Protein AF-A0A392NFF8-F1 (afdb_monomer)

Nearest PDB structures (foldseek):
  6qs8-assembly1_F  TM=9.182E-01  e=2.124E-11  Escherichia coli
  8a8w-assembly1_D  TM=8.692E-01  e=3.001E-11  Mycobacterium tuberculosis
  6azy-assembly1_A  TM=9.660E-01  e=4.492E-10  Calcarisporiella thermophila
  8a8w-assembly1_F  TM=9.713E-01  e=1.505E-09  Mycobacterium tuberculosis
  8xoo-assembly1_O  TM=8.853E-01  e=1.895E-09  Streptomyces hawaiiensis

pLDDT: mean 83.99, std 16.84, range [31.89, 97.81]

Mean predicted aligned error: 9.87 Å

Secondary structure (DSSP, 8-state):
----------HHHHHHHHHHHT---------HHHIIIIITT-HHHHTTPPP---PPPPHHHHHHHHHHHHHHHHHHHT----HHHHHHHHHHHHHH-TTS-TTHHHHHHHHHHHHHHHHHHHS--S-S-S--

Radius of gyration: 22.94 Å; Cα contacts (8 Å, |Δi|>4): 75; chains: 1; bounding box: 47×35×74 Å

Foldseek 3Di:
DPDDPPPPPDVVVVVLVCLVVVVDDDDDDDDPVCCVVPQVVDPSNVVRDDDDDDDFDDLVVLLVVCVVCQVVLCVVLVHHDDSVLLSCLSVVCVVPVPVDTPPVSSVVVSNVVSNVVSVVVPDDPPPPPPDD

InterPro domains:
  IPR018368 ClpA/B, conserved site 1 [PS00870] (10-22)
  IPR027417 P-loop containing nucleoside triphosphate hydrolase [G3DSA:3.40.50.300] (1-63)
  IPR027417 P-loop containing nucleoside triphosphate hydrolase [G3DSA:3.40.50.300] (64-132)
  IPR027417 P-loop containing nucleoside triphosphate hydrolase [SSF52540] (5-131)
  IPR041546 ClpA/ClpB, AAA lid domain [PF17871] (58-131)
  IPR050130 ATP-dependent Clp protease/Chaperone ClpA/ClpB [PTHR11638] (3-132)

Organism: NCBI:txid97028

Solvent-accessible surface area (backbone atoms only — not comparable to full-atom values): 8300 Å² total; per-residue (Å²): 138,81,80,83,72,92,67,82,71,59,58,66,72,64,45,49,61,36,49,72,71,62,80,49,88,84,84,87,86,78,54,72,67,55,39,56,66,65,37,66,72,33,72,74,49,46,78,70,52,80,89,77,90,80,75,71,57,53,57,70,55,31,32,54,51,48,61,72,45,39,68,61,52,25,65,74,44,72,50,88,80,56,72,65,56,45,48,48,30,29,54,49,33,62,74,73,41,79,93,56,56,54,52,59,51,25,51,50,52,51,50,53,51,42,50,50,52,39,50,57,72,71,44,75,81,95,79,79,87,86,86,132

Structure (mmCIF, N/CA/C/O backbone):
data_AF-A0A392NFF8-F1
#
_entry.id   AF-A0A392NFF8-F1
#
loop_
_atom_site.group_PDB
_atom_site.id
_atom_site.type_symbol
_atom_site.label_atom_id
_atom_site.label_alt_id
_atom_site.label_comp_id
_atom_site.label_asym_id
_atom_site.label_entity_id
_atom_site.label_seq_id
_atom_site.pdbx_PDB_ins_code
_atom_site.Cartn_x
_atom_site.Cartn_y
_atom_site.Cartn_z
_atom_site.occupancy
_atom_site.B_iso_or_equiv
_atom_site.auth_seq_id
_atom_site.auth_comp_id
_atom_site.auth_asym_id
_atom_site.auth_atom_id
_atom_site.pdbx_PDB_model_num
ATOM 1 N N . MET A 1 1 ? 21.272 22.396 5.726 1.00 35.75 1 MET A N 1
ATOM 2 C CA . MET A 1 1 ? 22.036 21.743 4.643 1.00 35.75 1 MET A CA 1
ATOM 3 C C . MET A 1 1 ? 22.765 20.549 5.237 1.00 35.75 1 MET A C 1
ATOM 5 O O . MET A 1 1 ? 23.796 20.741 5.863 1.00 35.75 1 MET A O 1
ATOM 9 N N . LEU A 1 2 ? 22.202 19.346 5.123 1.00 37.16 2 LEU A N 1
ATOM 10 C CA . LEU A 1 2 ? 22.929 18.109 5.418 1.00 37.16 2 LEU A CA 1
ATOM 11 C C . LEU A 1 2 ? 23.493 17.586 4.097 1.00 37.16 2 LEU A C 1
ATOM 13 O O . LEU A 1 2 ? 22.792 17.561 3.088 1.00 37.16 2 LEU A O 1
ATOM 17 N N . GLY A 1 3 ? 24.797 17.321 4.120 1.00 31.89 3 GLY A N 1
ATOM 18 C CA . GLY A 1 3 ? 25.656 17.127 2.963 1.00 31.89 3 GLY A CA 1
ATOM 19 C C . GLY A 1 3 ? 25.201 16.008 2.040 1.00 31.89 3 GLY A C 1
ATOM 20 O O . GLY A 1 3 ? 24.990 14.875 2.465 1.00 31.89 3 GLY A O 1
ATOM 21 N N . ALA A 1 4 ? 25.132 16.350 0.755 1.00 45.28 4 ALA A N 1
ATOM 22 C CA . ALA A 1 4 ? 25.183 15.401 -0.338 1.00 45.28 4 ALA A CA 1
ATOM 23 C C . ALA A 1 4 ? 26.484 14.597 -0.218 1.00 45.28 4 ALA A C 1
ATOM 25 O O . ALA A 1 4 ? 27.577 15.080 -0.522 1.00 45.28 4 ALA A O 1
ATOM 26 N N . THR A 1 5 ? 26.367 13.368 0.268 1.00 41.19 5 THR A N 1
ATOM 27 C CA . THR A 1 5 ? 27.408 12.362 0.144 1.00 41.19 5 THR A CA 1
ATOM 28 C C . THR A 1 5 ? 27.521 12.002 -1.338 1.00 41.19 5 THR A C 1
ATOM 30 O O . THR A 1 5 ? 26.757 11.203 -1.872 1.00 41.19 5 THR A O 1
ATOM 33 N N . ASN A 1 6 ? 28.497 12.612 -2.016 1.00 40.38 6 ASN A N 1
ATOM 34 C CA . ASN A 1 6 ? 28.997 12.243 -3.348 1.00 40.38 6 ASN A CA 1
ATOM 35 C C . ASN A 1 6 ? 29.690 10.861 -3.313 1.00 40.38 6 ASN A C 1
ATOM 37 O O . ASN A 1 6 ? 30.856 10.719 -3.669 1.00 40.38 6 ASN A O 1
ATOM 41 N N . GLY A 1 7 ? 28.977 9.851 -2.817 1.00 40.34 7 GLY A N 1
ATOM 42 C CA . GLY A 1 7 ? 29.436 8.479 -2.608 1.00 40.34 7 GLY A CA 1
ATOM 43 C C . GLY A 1 7 ? 28.519 7.440 -3.248 1.00 40.34 7 GLY A C 1
ATOM 44 O O . GLY A 1 7 ? 28.639 6.259 -2.939 1.00 40.34 7 GLY A O 1
ATOM 45 N N . ALA A 1 8 ? 27.625 7.848 -4.155 1.00 48.41 8 ALA A N 1
ATOM 46 C CA . ALA A 1 8 ? 26.993 6.935 -5.103 1.00 48.41 8 ALA A CA 1
ATOM 47 C C . ALA A 1 8 ? 28.046 6.490 -6.136 1.00 48.41 8 ALA A C 1
ATOM 49 O O . ALA A 1 8 ? 27.984 6.852 -7.308 1.00 48.41 8 ALA A O 1
ATOM 50 N N . MET A 1 9 ? 29.076 5.770 -5.681 1.00 49.22 9 MET A N 1
ATOM 51 C CA . MET A 1 9 ? 30.015 5.087 -6.560 1.00 49.22 9 MET A CA 1
ATOM 52 C C . MET A 1 9 ? 29.227 4.084 -7.392 1.00 49.22 9 MET A C 1
ATOM 54 O O . MET A 1 9 ? 28.833 3.038 -6.893 1.00 49.22 9 MET A O 1
ATOM 58 N N . ASP A 1 10 ? 28.943 4.475 -8.628 1.00 60.66 10 ASP A N 1
ATOM 59 C CA . ASP A 1 10 ? 28.981 3.702 -9.869 1.00 60.66 10 ASP A CA 1
ATOM 60 C C . ASP A 1 10 ? 28.518 2.229 -9.854 1.00 60.66 10 ASP A C 1
ATOM 62 O O . ASP A 1 10 ? 28.947 1.406 -10.665 1.00 60.66 10 ASP A O 1
ATOM 66 N N . ALA A 1 11 ? 27.590 1.879 -8.961 1.00 60.81 11 ALA A N 1
ATOM 67 C CA . ALA A 1 11 ? 26.969 0.560 -8.912 1.00 60.81 11 ALA A CA 1
ATOM 68 C C . ALA A 1 11 ? 26.293 0.232 -10.252 1.00 60.81 11 ALA A C 1
ATOM 70 O O . ALA A 1 11 ? 26.285 -0.918 -10.683 1.00 60.81 11 ALA A O 1
ATOM 71 N N . GLY A 1 12 ? 25.810 1.255 -10.967 1.00 64.56 12 GLY A N 1
ATOM 72 C CA . GLY A 1 12 ? 25.296 1.124 -12.327 1.00 64.56 12 GLY A CA 1
ATOM 73 C C . GLY A 1 12 ? 26.317 0.523 -13.298 1.00 64.56 12 GLY A C 1
ATOM 74 O O . GLY A 1 12 ? 25.983 -0.424 -14.009 1.00 64.56 12 GLY A O 1
ATOM 75 N N . ASN A 1 13 ? 27.568 0.999 -13.307 1.00 67.62 13 ASN A N 1
ATOM 76 C CA . ASN A 1 13 ? 28.603 0.464 -14.200 1.00 67.62 13 ASN A CA 1
ATOM 77 C C . ASN A 1 13 ? 29.093 -0.931 -13.795 1.00 67.62 13 ASN A C 1
ATOM 79 O O . ASN A 1 13 ? 29.525 -1.689 -14.661 1.00 67.62 13 ASN A O 1
ATOM 83 N N . LEU A 1 14 ? 28.962 -1.311 -12.521 1.00 68.56 14 LEU A N 1
ATOM 84 C CA . LEU A 1 14 ? 29.251 -2.675 -12.065 1.00 68.56 14 LEU A CA 1
ATOM 85 C C . LEU A 1 14 ? 28.145 -3.670 -12.451 1.00 68.56 14 LEU A C 1
ATOM 87 O O . LEU A 1 14 ? 28.436 -4.800 -12.840 1.00 68.56 14 LEU A O 1
ATOM 91 N N . LEU A 1 15 ? 26.876 -3.255 -12.395 1.00 73.69 15 LEU A N 1
ATOM 92 C CA . LEU A 1 15 ? 25.726 -4.126 -12.664 1.00 73.69 15 LEU A CA 1
ATOM 93 C C . LEU A 1 15 ? 25.451 -4.304 -14.164 1.00 73.69 15 LEU A C 1
ATOM 95 O O . LEU A 1 15 ? 25.072 -5.395 -14.592 1.00 73.69 15 LEU A O 1
ATOM 99 N N . LYS A 1 16 ? 25.692 -3.273 -14.986 1.00 77.62 16 LYS A N 1
ATOM 100 C CA . LYS A 1 16 ? 25.533 -3.305 -16.455 1.00 77.62 16 LYS A CA 1
ATOM 101 C C . LYS A 1 16 ? 26.166 -4.530 -17.138 1.00 77.62 16 LYS A C 1
ATOM 103 O O . LYS A 1 16 ? 25.457 -5.204 -17.889 1.00 77.62 16 LYS A O 1
ATOM 108 N N . PRO A 1 17 ? 27.450 -4.872 -16.906 1.00 80.19 17 PRO A N 1
ATOM 109 C CA . PRO A 1 17 ? 28.063 -6.035 -17.543 1.00 80.19 17 PRO A CA 1
ATOM 110 C C . PRO A 1 17 ? 27.439 -7.363 -17.085 1.00 80.19 17 PRO A C 1
ATOM 112 O O . PRO A 1 17 ? 27.263 -8.260 -17.909 1.00 80.19 17 PRO A O 1
ATOM 115 N N . MET A 1 18 ? 27.049 -7.486 -15.812 1.00 81.00 18 MET A N 1
ATOM 116 C CA . MET A 1 18 ? 26.406 -8.696 -15.276 1.00 81.00 18 MET A CA 1
ATOM 117 C C . MET A 1 18 ? 24.983 -8.887 -15.824 1.00 81.00 18 MET A C 1
ATOM 119 O O . MET A 1 18 ? 24.597 -10.001 -16.178 1.00 81.00 18 MET A O 1
ATOM 123 N N . LEU A 1 19 ? 24.225 -7.794 -15.964 1.00 79.12 19 LEU A N 1
ATOM 124 C CA . LEU A 1 19 ? 22.906 -7.780 -16.608 1.00 79.12 19 LEU A CA 1
ATOM 125 C C . LEU A 1 19 ? 23.006 -8.117 -18.102 1.00 79.12 19 LEU A C 1
ATOM 127 O O . LEU A 1 19 ? 22.195 -8.874 -18.630 1.00 79.12 19 LEU A O 1
ATOM 131 N N . GLY A 1 20 ? 24.032 -7.600 -18.788 1.00 76.88 20 GLY A N 1
ATOM 132 C CA . GLY A 1 20 ? 24.274 -7.866 -20.206 1.00 76.88 20 GLY A CA 1
ATOM 133 C C . GLY A 1 20 ? 24.600 -9.332 -20.510 1.00 76.88 20 GLY A C 1
ATOM 134 O O . GLY A 1 20 ? 24.138 -9.862 -21.525 1.00 76.88 20 GLY A O 1
ATOM 135 N N . ARG A 1 21 ? 25.356 -9.990 -19.620 1.00 81.88 21 ARG A N 1
ATOM 136 C CA . ARG A 1 21 ? 25.688 -11.422 -19.711 1.00 81.88 21 ARG A CA 1
ATOM 137 C C . ARG A 1 21 ? 24.581 -12.349 -19.196 1.00 81.88 21 ARG A C 1
ATOM 139 O O . ARG A 1 21 ? 24.649 -13.547 -19.438 1.00 81.88 21 ARG A O 1
ATOM 146 N N . GLY A 1 22 ? 23.558 -11.815 -18.522 1.00 78.50 22 GLY A N 1
ATOM 147 C CA . GLY A 1 22 ? 22.465 -12.606 -17.943 1.00 78.50 22 GLY A CA 1
ATOM 148 C C . GLY A 1 22 ? 22.838 -13.357 -16.657 1.00 78.50 22 GLY A C 1
ATOM 149 O O . GLY A 1 22 ? 22.084 -14.221 -16.218 1.00 78.50 22 GLY A O 1
ATOM 150 N N . GLU A 1 23 ? 23.979 -13.026 -16.044 1.00 86.50 23 GLU A N 1
ATOM 151 C CA . GLU A 1 23 ? 24.456 -13.602 -14.775 1.00 86.50 23 GLU A CA 1
ATOM 152 C C . GLU A 1 23 ? 23.670 -13.070 -13.568 1.00 86.50 23 GLU A C 1
ATOM 154 O O . GLU A 1 23 ? 23.639 -13.699 -12.512 1.00 86.50 23 GLU A O 1
ATOM 159 N N . LEU A 1 24 ? 23.021 -11.914 -13.727 1.00 83.38 24 LEU A N 1
ATOM 160 C CA . LEU A 1 24 ? 22.209 -11.278 -12.701 1.00 83.38 24 LEU A CA 1
ATOM 161 C C . LEU A 1 24 ? 20.748 -11.203 -13.147 1.00 83.38 24 LEU A C 1
ATOM 163 O O . LEU A 1 24 ? 20.432 -10.620 -14.183 1.00 83.38 24 LEU A O 1
ATOM 167 N N . AR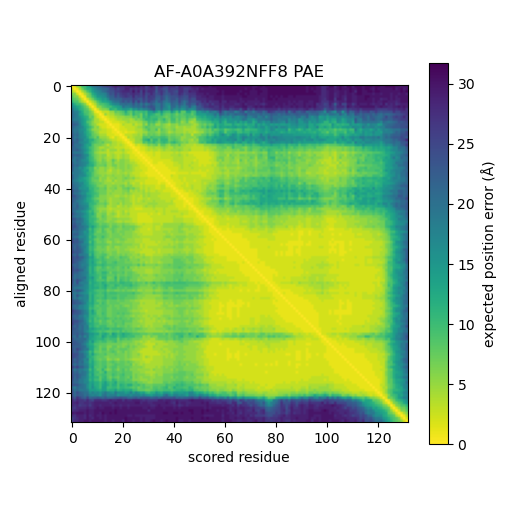G A 1 25 ? 19.852 -11.745 -12.319 1.00 84.00 25 ARG A N 1
ATOM 168 C CA . ARG A 1 25 ? 18.409 -11.496 -12.397 1.00 84.00 25 ARG A CA 1
ATOM 169 C C . ARG A 1 25 ? 18.043 -10.503 -11.307 1.00 84.00 25 ARG A C 1
ATOM 171 O O . ARG A 1 25 ? 18.338 -10.749 -10.140 1.00 84.00 25 ARG A O 1
ATOM 178 N N . CYS A 1 26 ? 17.403 -9.401 -11.671 1.00 86.12 26 CYS A N 1
ATOM 179 C CA . CYS A 1 26 ? 16.923 -8.419 -10.709 1.00 86.12 26 CYS A CA 1
ATOM 180 C C . CYS A 1 26 ? 15.508 -7.955 -11.060 1.00 86.12 26 CYS A C 1
ATOM 182 O O . CYS A 1 26 ? 15.090 -8.003 -12.217 1.00 86.12 26 CYS A O 1
ATOM 184 N N . ILE A 1 27 ? 14.779 -7.515 -10.037 1.00 89.69 27 ILE A N 1
ATOM 185 C CA . ILE A 1 27 ? 13.498 -6.823 -10.165 1.00 89.69 27 ILE A CA 1
ATOM 186 C C . ILE A 1 27 ? 13.721 -5.431 -9.580 1.00 89.69 27 ILE A C 1
ATOM 188 O O . ILE A 1 27 ? 14.075 -5.306 -8.409 1.00 89.69 27 ILE A O 1
ATOM 192 N N . GLY A 1 28 ? 13.580 -4.401 -10.411 1.00 88.69 28 GLY A N 1
ATOM 193 C CA . GLY A 1 28 ? 13.645 -3.009 -9.975 1.00 88.69 28 GLY A CA 1
ATOM 194 C C . GLY A 1 28 ? 12.254 -2.487 -9.629 1.00 88.69 28 GLY A C 1
ATOM 195 O O . GLY A 1 28 ? 11.303 -2.752 -10.360 1.00 88.69 28 GLY A O 1
ATOM 196 N N . ALA A 1 29 ? 12.147 -1.726 -8.543 1.00 91.19 29 ALA A N 1
ATOM 197 C CA . ALA A 1 29 ? 10.950 -0.971 -8.187 1.00 91.19 29 ALA A CA 1
ATOM 198 C C . ALA A 1 29 ? 11.329 0.511 -8.100 1.00 91.19 29 ALA A C 1
ATOM 200 O O . ALA A 1 29 ? 12.239 0.878 -7.361 1.00 91.19 29 ALA A O 1
ATOM 201 N N . THR A 1 30 ? 10.682 1.349 -8.904 1.00 90.44 30 THR A N 1
ATOM 202 C CA . THR A 1 30 ? 10.956 2.789 -9.003 1.00 90.44 30 THR A CA 1
ATOM 203 C C . THR A 1 30 ? 9.706 3.502 -9.508 1.00 90.44 30 THR A C 1
ATOM 205 O O . THR A 1 30 ? 8.770 2.861 -9.992 1.00 90.44 30 THR A O 1
ATOM 208 N N . THR A 1 31 ? 9.676 4.824 -9.386 1.00 89.81 31 THR A N 1
ATOM 209 C CA . THR A 1 31 ? 8.589 5.639 -9.933 1.00 89.81 31 THR A CA 1
ATOM 210 C C . THR A 1 31 ? 8.733 5.805 -11.448 1.00 89.81 31 THR A C 1
ATOM 212 O O . THR A 1 31 ? 9.822 5.672 -12.010 1.00 89.81 31 THR A O 1
ATOM 215 N N . LEU A 1 32 ? 7.633 6.131 -12.133 1.00 87.94 32 LEU A N 1
ATOM 216 C CA . LEU A 1 32 ? 7.658 6.356 -13.582 1.00 87.94 32 LEU A CA 1
ATOM 217 C C . LEU A 1 32 ? 8.606 7.506 -13.972 1.00 87.94 32 LEU A C 1
ATOM 219 O O . LEU A 1 32 ? 9.287 7.429 -14.995 1.00 87.94 32 LEU A O 1
ATOM 223 N N . ASP A 1 33 ? 8.685 8.548 -13.145 1.00 88.25 33 ASP A N 1
ATOM 224 C CA . ASP A 1 33 ? 9.534 9.714 -13.400 1.00 88.25 33 ASP A CA 1
ATOM 225 C C . ASP A 1 33 ? 11.023 9.380 -13.279 1.00 88.25 33 ASP A C 1
ATOM 227 O O . ASP A 1 33 ? 11.837 9.802 -14.104 1.00 88.25 33 ASP A O 1
ATOM 231 N N . GLU A 1 34 ? 11.392 8.576 -12.284 1.00 87.81 34 GLU A N 1
ATOM 232 C CA . GLU A 1 34 ? 12.757 8.074 -12.132 1.00 87.81 34 GLU A CA 1
ATOM 233 C C . GLU A 1 34 ? 13.129 7.096 -13.249 1.00 87.81 34 GLU A C 1
ATOM 235 O O . GLU A 1 34 ? 14.231 7.193 -13.796 1.00 87.81 34 GLU A O 1
ATOM 240 N N . TYR A 1 35 ? 12.207 6.216 -13.651 1.00 87.88 35 TYR A N 1
ATOM 241 C CA . TYR A 1 35 ? 12.404 5.321 -14.791 1.00 87.88 35 TYR A CA 1
ATOM 242 C C . TYR A 1 35 ? 12.715 6.110 -16.071 1.00 87.88 35 TYR A C 1
ATOM 244 O O . TYR A 1 35 ? 13.746 5.876 -16.706 1.00 87.88 35 TYR A O 1
ATOM 252 N N . ARG A 1 36 ? 11.895 7.121 -16.391 1.00 87.50 36 ARG A N 1
ATOM 253 C CA . ARG A 1 36 ? 12.103 8.029 -17.535 1.00 87.50 36 ARG A CA 1
ATOM 254 C C . ARG A 1 36 ? 13.430 8.775 -17.463 1.00 87.50 36 ARG A C 1
ATOM 256 O O . ARG A 1 36 ? 14.085 9.026 -18.473 1.00 87.50 36 ARG A O 1
ATOM 263 N N . LYS A 1 37 ? 13.839 9.182 -16.260 1.00 87.06 37 LYS A N 1
ATOM 264 C CA . LYS A 1 37 ? 15.044 9.992 -16.065 1.00 87.06 37 LYS A CA 1
ATOM 265 C C . LYS A 1 37 ? 16.332 9.175 -16.148 1.00 87.06 37 LYS A C 1
ATOM 267 O O . LYS A 1 37 ? 17.316 9.704 -16.666 1.00 87.06 37 LYS A O 1
ATOM 272 N N . TYR A 1 38 ? 16.337 7.948 -15.628 1.00 83.19 38 TYR A N 1
ATOM 273 C CA . TYR A 1 38 ? 17.566 7.182 -15.397 1.00 83.19 38 TYR A CA 1
ATOM 274 C C . TYR A 1 38 ? 17.668 5.874 -16.190 1.00 83.19 38 TYR A C 1
ATOM 276 O O . TYR A 1 38 ? 18.785 5.456 -16.479 1.00 83.19 38 TYR A O 1
ATOM 284 N N . ILE A 1 39 ? 16.550 5.235 -16.550 1.00 84.06 39 ILE A N 1
ATOM 285 C CA . ILE A 1 39 ? 16.549 3.939 -17.251 1.00 84.06 39 ILE A CA 1
ATOM 286 C C . ILE A 1 39 ? 16.268 4.125 -18.740 1.00 84.06 39 ILE A C 1
ATOM 288 O O . ILE A 1 39 ? 17.037 3.645 -19.564 1.00 84.06 39 ILE A O 1
ATOM 292 N N . GLU A 1 40 ? 15.226 4.880 -19.088 1.00 84.62 40 GLU A N 1
ATOM 293 C CA . GLU A 1 40 ? 14.819 5.115 -20.483 1.00 84.62 40 GLU A CA 1
ATOM 294 C C . GLU A 1 40 ? 15.875 5.897 -21.283 1.00 84.62 40 GLU A C 1
ATOM 296 O O . GLU A 1 40 ? 16.023 5.726 -22.487 1.00 84.62 40 GLU A O 1
ATOM 301 N N . LYS A 1 41 ? 16.687 6.722 -20.608 1.00 84.69 41 LYS A N 1
ATOM 302 C CA . LYS A 1 41 ? 17.796 7.443 -21.252 1.00 84.69 41 LYS A CA 1
ATOM 303 C C . LYS A 1 41 ? 19.001 6.565 -21.592 1.00 84.69 41 LYS A C 1
ATOM 305 O O . LYS A 1 41 ? 19.882 7.037 -22.309 1.00 84.69 41 LYS A O 1
ATOM 310 N N . ASP A 1 42 ? 19.082 5.344 -21.061 1.00 84.31 42 ASP A N 1
ATOM 311 C CA . ASP A 1 42 ? 20.192 4.421 -21.297 1.00 84.31 42 ASP A CA 1
ATOM 312 C C . ASP A 1 42 ? 19.735 3.246 -22.188 1.00 84.31 42 ASP A C 1
ATOM 314 O O . ASP A 1 42 ? 19.113 2.298 -21.694 1.00 84.31 42 ASP A O 1
ATOM 318 N N . PRO A 1 43 ? 20.094 3.241 -23.489 1.00 82.88 43 PRO A N 1
ATOM 319 C CA . PRO A 1 43 ? 19.662 2.211 -24.435 1.00 82.88 43 PRO A CA 1
ATOM 320 C C . PRO A 1 43 ? 20.076 0.783 -24.054 1.00 82.88 43 PRO A C 1
ATOM 322 O O . PRO A 1 43 ? 19.487 -0.187 -24.536 1.00 82.88 43 PRO A O 1
ATOM 325 N N . ALA A 1 44 ? 21.121 0.619 -23.234 1.00 80.75 44 ALA A N 1
ATOM 326 C CA . ALA A 1 44 ? 21.559 -0.699 -22.788 1.00 80.75 44 ALA A CA 1
ATOM 327 C C . ALA A 1 44 ? 20.645 -1.259 -21.692 1.00 80.75 44 ALA A C 1
ATOM 329 O O . ALA A 1 44 ? 20.411 -2.468 -21.663 1.00 80.75 44 ALA A O 1
ATOM 330 N N . LEU A 1 45 ? 20.129 -0.399 -20.808 1.00 80.75 45 LEU A N 1
ATOM 331 C CA . LEU A 1 45 ? 19.217 -0.793 -19.734 1.00 80.75 45 LEU A CA 1
ATOM 332 C C . LEU A 1 45 ? 17.791 -0.966 -20.257 1.00 80.75 45 LEU A C 1
ATOM 334 O O . LEU A 1 45 ? 17.159 -1.972 -19.942 1.00 80.75 45 LEU A O 1
ATOM 338 N N . GLU A 1 46 ? 17.321 -0.058 -21.112 1.00 82.19 46 GLU A N 1
ATOM 339 C CA . GLU A 1 46 ? 15.987 -0.116 -21.726 1.00 82.19 46 GLU A CA 1
ATOM 340 C C . GLU A 1 46 ? 15.734 -1.459 -22.436 1.00 82.19 46 GLU A C 1
ATOM 342 O O . GLU A 1 46 ? 14.685 -2.073 -22.280 1.00 82.19 46 GLU A O 1
ATOM 347 N N . ARG A 1 47 ? 16.738 -1.995 -23.142 1.00 83.31 47 ARG A N 1
ATOM 348 C CA . ARG A 1 47 ? 16.635 -3.292 -23.840 1.00 83.31 47 ARG A CA 1
ATOM 349 C C . ARG A 1 47 ? 16.676 -4.515 -22.922 1.00 83.31 47 ARG A C 1
ATOM 351 O O . ARG A 1 47 ? 16.450 -5.630 -23.389 1.00 83.31 47 ARG A O 1
ATOM 358 N N . ARG A 1 48 ? 17.058 -4.347 -21.654 1.00 83.81 48 ARG A N 1
ATOM 359 C CA . ARG A 1 48 ? 17.246 -5.441 -20.684 1.00 83.81 48 ARG A CA 1
ATOM 360 C C . ARG A 1 48 ? 16.158 -5.468 -19.620 1.00 83.81 48 ARG A C 1
ATOM 362 O O . ARG A 1 48 ? 15.890 -6.535 -19.073 1.00 83.81 48 ARG A O 1
ATOM 369 N N . PHE A 1 49 ? 15.530 -4.329 -19.347 1.00 85.75 49 PHE A N 1
ATOM 370 C CA . PHE A 1 49 ? 14.402 -4.224 -18.438 1.00 85.75 49 PHE A CA 1
ATOM 371 C C . PHE A 1 49 ? 13.087 -4.217 -19.207 1.00 85.75 49 PHE A C 1
ATOM 373 O O . PHE A 1 49 ? 12.826 -3.329 -20.008 1.00 85.75 49 PHE A O 1
ATOM 380 N N . GLN A 1 50 ? 12.217 -5.175 -18.896 1.00 87.62 50 GLN A N 1
ATOM 381 C CA . GLN A 1 50 ? 10.819 -5.095 -19.293 1.00 87.62 50 GLN A CA 1
ATOM 382 C C . GLN A 1 50 ? 10.078 -4.208 -18.292 1.00 87.62 50 GLN A C 1
ATOM 384 O O . GLN A 1 50 ? 10.033 -4.524 -17.102 1.00 87.62 50 GLN A O 1
ATOM 389 N N . GLN A 1 51 ? 9.475 -3.117 -18.768 1.00 88.00 51 GLN A N 1
ATOM 390 C CA . GLN A 1 51 ? 8.608 -2.306 -17.921 1.00 88.00 51 GLN A CA 1
ATOM 391 C C . GLN A 1 51 ? 7.329 -3.089 -17.599 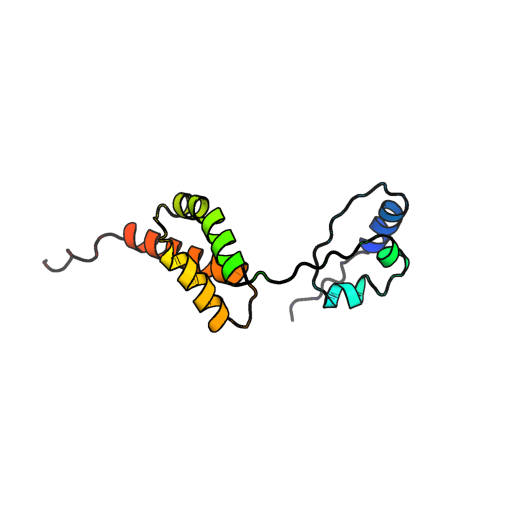1.00 88.00 51 GLN A C 1
ATOM 393 O O . GLN A 1 51 ? 6.641 -3.575 -18.501 1.00 88.00 51 GLN A O 1
ATOM 398 N N . VAL A 1 52 ? 7.019 -3.189 -16.306 1.00 92.19 52 VAL A N 1
ATOM 399 C CA . VAL A 1 52 ? 5.742 -3.681 -15.785 1.00 92.19 52 VAL A CA 1
ATOM 400 C C . VAL A 1 52 ? 5.119 -2.532 -15.007 1.00 92.19 52 VAL A C 1
ATOM 402 O O . VAL A 1 52 ? 5.630 -2.141 -13.960 1.00 92.19 52 VAL A O 1
ATOM 405 N N . TYR A 1 53 ? 4.056 -1.947 -15.555 1.00 91.38 53 TYR A N 1
ATOM 406 C CA . TYR A 1 53 ? 3.354 -0.852 -14.899 1.00 91.38 53 TYR A CA 1
ATOM 407 C C . TYR A 1 53 ? 2.446 -1.408 -13.800 1.00 91.38 53 TYR A C 1
ATOM 409 O O . TYR A 1 53 ? 1.621 -2.285 -14.058 1.00 91.38 53 TYR A O 1
ATOM 417 N N . VAL A 1 54 ? 2.618 -0.903 -12.581 1.00 91.94 54 VAL A N 1
ATOM 418 C CA . VAL A 1 54 ? 1.804 -1.263 -11.420 1.00 91.94 54 VAL A CA 1
ATOM 419 C C . VAL A 1 54 ? 1.104 0.003 -10.968 1.00 91.94 54 VAL A C 1
ATOM 421 O O . VAL A 1 54 ? 1.743 0.901 -10.425 1.00 91.94 54 VAL A O 1
ATOM 424 N N . ASP A 1 55 ? -0.193 0.078 -11.248 1.00 91.81 55 ASP A N 1
ATOM 425 C CA . ASP A 1 55 ? -0.998 1.234 -10.875 1.00 91.81 55 ASP A CA 1
ATOM 426 C C . ASP A 1 55 ? -1.530 1.115 -9.445 1.00 91.81 55 ASP A C 1
ATOM 428 O O . ASP A 1 55 ? -1.557 0.031 -8.850 1.00 91.81 55 ASP A O 1
ATOM 432 N N . GLN A 1 56 ? -1.999 2.238 -8.909 1.00 92.69 56 GLN A N 1
ATOM 433 C CA . GLN A 1 56 ? -2.705 2.251 -7.635 1.00 92.69 56 GLN A CA 1
ATOM 434 C C . GLN A 1 56 ? -3.974 1.369 -7.718 1.00 92.69 56 GLN A C 1
ATOM 436 O O . GLN A 1 56 ? -4.744 1.485 -8.675 1.00 92.69 56 GLN A O 1
ATOM 441 N N . PRO A 1 57 ? -4.251 0.503 -6.722 1.00 96.00 57 PRO A N 1
ATOM 442 C CA . PRO A 1 57 ? -5.490 -0.262 -6.689 1.00 96.00 57 PRO A CA 1
ATOM 443 C C . PRO A 1 57 ? -6.712 0.645 -6.499 1.00 96.00 57 PRO A C 1
ATOM 445 O O . PRO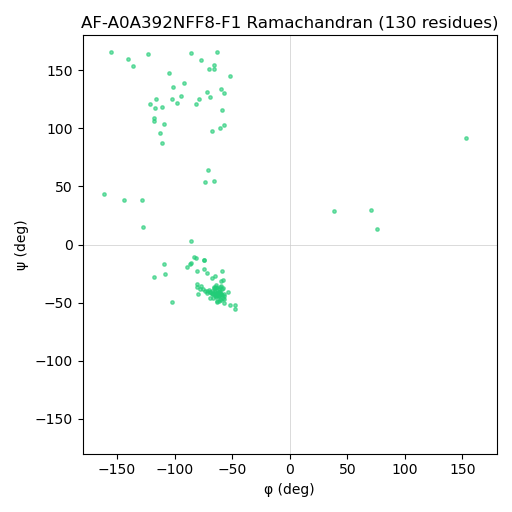 A 1 57 ? -6.653 1.676 -5.826 1.00 96.00 57 PRO A O 1
ATOM 448 N N . SER A 1 58 ? -7.856 0.204 -7.027 1.00 96.44 58 SER A N 1
ATOM 449 C CA . SER A 1 58 ? -9.151 0.819 -6.731 1.00 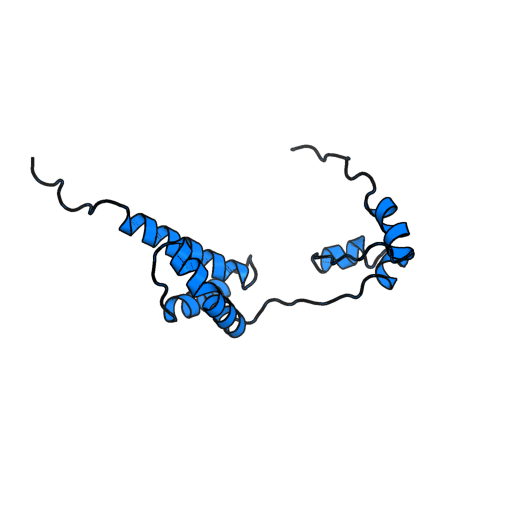96.44 58 SER A CA 1
ATOM 450 C C . SER A 1 58 ? -9.504 0.694 -5.244 1.00 96.44 58 SER A C 1
ATOM 452 O O . SER A 1 58 ? -8.931 -0.119 -4.510 1.00 96.44 58 SER A O 1
ATOM 454 N N . VAL A 1 59 ? -10.502 1.458 -4.797 1.00 96.06 59 VAL A N 1
ATOM 455 C CA . VAL A 1 59 ? -11.040 1.345 -3.432 1.00 96.06 59 VAL A CA 1
ATOM 456 C C . VAL A 1 59 ? -11.518 -0.086 -3.151 1.00 96.06 59 VAL A C 1
ATOM 458 O O . VAL A 1 59 ? -11.164 -0.656 -2.125 1.00 96.06 59 VAL A O 1
ATOM 461 N N . GLU A 1 60 ? -12.233 -0.715 -4.086 1.00 96.88 60 GLU A N 1
ATOM 462 C CA . GLU A 1 60 ? -12.731 -2.094 -3.948 1.00 96.88 60 GLU A CA 1
ATOM 463 C C . GLU A 1 60 ? -11.601 -3.134 -3.848 1.00 96.88 60 GLU A C 1
ATOM 465 O O . GLU A 1 60 ? -11.622 -4.019 -2.983 1.00 96.88 60 GLU A O 1
ATOM 470 N N . ASN A 1 61 ? -10.565 -2.992 -4.679 1.00 96.94 61 ASN A N 1
ATOM 471 C CA . ASN A 1 61 ? -9.382 -3.847 -4.601 1.00 96.94 61 ASN A CA 1
ATOM 472 C C . ASN A 1 61 ? -8.632 -3.621 -3.285 1.00 96.94 61 ASN A C 1
ATOM 474 O O . ASN A 1 61 ? -8.168 -4.579 -2.670 1.00 96.94 61 ASN A O 1
ATOM 478 N N . THR A 1 62 ? -8.569 -2.377 -2.809 1.00 97.12 62 THR A N 1
ATOM 479 C CA . THR A 1 62 ? -7.964 -2.055 -1.514 1.00 97.12 62 THR A CA 1
ATOM 480 C C . THR A 1 62 ? -8.722 -2.703 -0.364 1.00 97.12 62 THR A C 1
ATOM 482 O O . THR A 1 62 ? -8.093 -3.301 0.502 1.00 97.12 62 THR A O 1
ATOM 485 N N . ILE A 1 63 ? -10.058 -2.681 -0.378 1.00 97.38 63 ILE A N 1
ATOM 486 C CA . ILE A 1 63 ? -10.881 -3.386 0.617 1.00 97.38 63 ILE A CA 1
ATOM 487 C C . ILE A 1 63 ? -10.545 -4.882 0.624 1.00 97.38 63 ILE A C 1
ATOM 489 O O . ILE A 1 63 ? -10.383 -5.478 1.687 1.00 97.38 63 ILE A O 1
ATOM 493 N N . SER A 1 64 ? -10.384 -5.491 -0.552 1.00 97.81 64 SER A N 1
ATOM 494 C CA . SER A 1 64 ? -10.012 -6.906 -0.671 1.00 97.81 64 SER A CA 1
ATOM 495 C C . SER A 1 64 ? -8.609 -7.194 -0.120 1.00 97.81 64 SER A C 1
ATOM 497 O O . SER A 1 64 ? -8.424 -8.175 0.601 1.00 97.81 64 SER A O 1
ATOM 499 N N . ILE A 1 65 ? -7.638 -6.313 -0.384 1.00 96.44 65 ILE A N 1
ATOM 500 C CA . ILE A 1 65 ? -6.284 -6.387 0.190 1.00 96.44 65 ILE A CA 1
ATOM 501 C C . ILE A 1 65 ? -6.346 -6.279 1.719 1.00 96.44 65 ILE A C 1
ATOM 503 O O . ILE A 1 65 ? -5.784 -7.121 2.417 1.00 96.44 65 ILE A O 1
ATOM 507 N N . LEU A 1 66 ? -7.073 -5.292 2.249 1.00 96.69 66 LEU A N 1
ATOM 508 C CA . LEU A 1 66 ? -7.241 -5.086 3.688 1.00 96.69 66 LEU A CA 1
ATOM 509 C C . LEU A 1 66 ? -7.900 -6.291 4.367 1.00 96.69 66 LEU A C 1
ATOM 511 O O . LEU A 1 66 ? -7.449 -6.720 5.426 1.00 96.69 66 LEU A O 1
ATOM 515 N N . ARG A 1 67 ? -8.921 -6.891 3.743 1.00 97.06 67 ARG A N 1
ATOM 516 C CA . ARG A 1 67 ? -9.557 -8.126 4.231 1.00 97.06 67 ARG A CA 1
ATOM 517 C C . ARG A 1 67 ? -8.569 -9.290 4.299 1.00 97.06 67 ARG A C 1
ATOM 519 O O . ARG A 1 67 ? -8.591 -10.030 5.277 1.00 97.06 67 ARG A O 1
ATOM 526 N N . GLY A 1 68 ? -7.688 -9.424 3.306 1.00 96.50 68 GLY A N 1
ATOM 527 C CA . GLY A 1 68 ? -6.619 -10.428 3.304 1.00 96.50 68 GLY A CA 1
ATOM 528 C C . GLY A 1 68 ? -5.543 -10.182 4.368 1.00 96.50 68 GLY A C 1
ATOM 529 O O . GLY A 1 68 ? -4.951 -11.128 4.877 1.00 96.50 68 GLY A O 1
ATOM 530 N N . LEU A 1 69 ? -5.311 -8.921 4.742 1.00 95.38 69 LEU A N 1
ATOM 531 C CA . LEU A 1 69 ? -4.362 -8.545 5.792 1.00 95.38 69 LEU A CA 1
ATOM 532 C C . LEU A 1 69 ? -4.973 -8.560 7.202 1.00 95.38 69 LEU A C 1
ATOM 534 O O . LEU A 1 69 ? -4.222 -8.599 8.176 1.00 95.38 69 LEU A O 1
ATOM 538 N N . ARG A 1 70 ? -6.308 -8.556 7.323 1.00 94.56 70 ARG A N 1
ATOM 539 C CA . ARG A 1 70 ? -7.044 -8.407 8.589 1.00 94.56 70 ARG A CA 1
ATOM 540 C C . ARG A 1 70 ? -6.516 -9.317 9.693 1.00 94.56 70 ARG A C 1
ATOM 542 O O . ARG A 1 70 ? -6.126 -8.817 10.740 1.00 94.56 70 ARG A O 1
ATOM 549 N N . GLU A 1 71 ? -6.454 -10.623 9.443 1.00 95.44 71 GLU A N 1
ATOM 550 C CA . GLU A 1 71 ? -6.057 -11.619 10.451 1.00 95.44 71 GLU A CA 1
ATOM 551 C C . GLU A 1 71 ? -4.657 -11.339 11.020 1.00 95.44 71 GLU A C 1
ATOM 553 O O . GLU A 1 71 ? -4.418 -11.463 12.221 1.00 95.44 71 GLU A O 1
ATOM 558 N N . ARG A 1 72 ? -3.734 -10.875 10.170 1.00 95.62 72 ARG A N 1
ATOM 559 C CA . ARG A 1 72 ? -2.372 -10.529 10.582 1.00 95.62 72 ARG A CA 1
ATOM 560 C C . ARG A 1 72 ? -2.350 -9.310 11.508 1.00 95.62 72 ARG A C 1
ATOM 562 O O . ARG A 1 72 ? -1.612 -9.326 12.492 1.00 95.62 72 ARG A O 1
ATOM 569 N N . TYR A 1 73 ? -3.138 -8.277 11.210 1.00 94.75 73 TYR A N 1
ATOM 570 C CA . TYR A 1 73 ? -3.230 -7.075 12.048 1.00 94.75 73 TYR A CA 1
ATOM 571 C C . TYR A 1 73 ? -3.983 -7.339 13.353 1.00 94.75 73 TYR A C 1
ATOM 573 O O . TYR A 1 73 ? -3.544 -6.884 14.408 1.00 94.75 73 TYR A O 1
ATOM 581 N N . GLU A 1 74 ? -5.061 -8.125 13.307 1.00 95.19 74 GLU A N 1
ATOM 582 C CA . GLU A 1 74 ? -5.799 -8.555 14.499 1.00 95.19 74 GLU A CA 1
ATOM 583 C C . GLU A 1 74 ? -4.887 -9.308 15.474 1.00 95.19 74 GLU A C 1
ATOM 585 O O . GLU A 1 74 ? -4.855 -8.986 16.662 1.00 95.19 74 GLU A O 1
ATOM 590 N N . LEU A 1 75 ? -4.077 -10.250 14.973 1.00 95.38 75 LEU A N 1
ATOM 591 C CA . LEU A 1 75 ? -3.097 -10.979 15.783 1.00 95.38 75 LEU A CA 1
ATOM 592 C C . LEU A 1 75 ? -2.009 -10.051 16.347 1.00 95.38 75 LEU A C 1
ATOM 594 O O . LEU A 1 75 ? -1.656 -10.151 17.520 1.00 95.38 75 LEU A O 1
ATOM 598 N N . HIS A 1 76 ? -1.467 -9.151 15.521 1.00 94.00 76 HIS A N 1
ATOM 599 C CA . HIS A 1 76 ? -0.379 -8.257 15.921 1.00 94.00 76 HIS A CA 1
ATOM 600 C C . HIS A 1 76 ? -0.803 -7.272 17.026 1.00 94.00 76 HIS A C 1
ATOM 602 O O . HIS A 1 76 ? -0.086 -7.054 18.014 1.00 94.00 76 HIS A O 1
ATOM 608 N N . HIS A 1 77 ? -1.997 -6.697 16.889 1.00 93.81 77 HIS A N 1
ATOM 609 C CA . HIS A 1 77 ? -2.525 -5.719 17.838 1.00 93.81 77 HIS A CA 1
ATOM 610 C C . HIS A 1 77 ? -3.310 -6.349 18.987 1.00 93.81 77 HIS A C 1
ATOM 612 O O . HIS A 1 77 ? -3.429 -5.731 20.040 1.00 93.81 77 HIS A O 1
ATOM 618 N N . GLY A 1 78 ? -3.784 -7.586 18.842 1.00 93.12 78 GLY A N 1
ATOM 619 C CA . GLY A 1 78 ? -4.644 -8.234 19.833 1.00 93.12 78 GLY A CA 1
ATOM 620 C C . GLY A 1 78 ? -6.049 -7.628 19.881 1.00 93.12 78 GLY A C 1
ATOM 621 O O . GLY A 1 78 ? -6.680 -7.619 20.935 1.00 93.12 78 GLY A O 1
ATOM 622 N N . VAL A 1 79 ? -6.529 -7.098 18.754 1.00 94.69 79 VAL A N 1
ATOM 623 C CA . VAL A 1 79 ? -7.857 -6.479 18.614 1.00 94.69 79 VAL A CA 1
ATOM 624 C C . VAL A 1 79 ? -8.644 -7.171 17.507 1.00 94.69 79 VAL A C 1
ATOM 626 O O . VAL A 1 79 ? -8.070 -7.876 16.684 1.00 94.69 79 VAL A O 1
ATOM 629 N N . ARG A 1 80 ? -9.963 -6.965 17.469 1.00 94.38 80 ARG A N 1
ATOM 630 C CA . ARG A 1 80 ? -10.799 -7.381 16.334 1.00 94.38 80 ARG A CA 1
ATOM 631 C C . ARG A 1 80 ? -11.115 -6.182 15.456 1.00 94.38 80 ARG A C 1
ATOM 633 O O . ARG A 1 80 ? -11.486 -5.130 15.970 1.00 94.38 80 ARG A O 1
ATOM 640 N N . ILE A 1 81 ? -11.012 -6.361 14.147 1.00 95.56 81 ILE A N 1
ATOM 641 C CA . ILE A 1 81 ? -11.250 -5.324 13.146 1.00 95.56 81 ILE A CA 1
ATOM 642 C C . ILE A 1 81 ? -12.535 -5.685 12.398 1.00 95.56 81 ILE A C 1
ATOM 644 O O . ILE A 1 81 ? -12.631 -6.733 11.757 1.00 95.56 81 ILE A O 1
ATOM 648 N N . SER A 1 82 ? -13.554 -4.826 12.483 1.00 96.00 82 SER A N 1
ATOM 649 C CA . SER A 1 82 ? -14.809 -5.057 11.763 1.00 96.00 82 SER A CA 1
ATOM 650 C C . SER A 1 82 ? -14.622 -4.885 10.254 1.00 96.00 82 SER A C 1
ATOM 652 O O . SER A 1 82 ? -13.805 -4.089 9.796 1.00 96.00 82 SER A O 1
ATOM 654 N N . ASP A 1 83 ? -15.420 -5.603 9.460 1.00 96.00 83 ASP A N 1
ATOM 655 C CA . ASP A 1 83 ? -15.390 -5.449 7.999 1.00 96.00 83 ASP A CA 1
ATOM 656 C C . ASP A 1 83 ? -15.756 -4.019 7.570 1.00 96.00 83 ASP A C 1
ATOM 658 O O . ASP A 1 83 ? -15.135 -3.458 6.671 1.00 96.00 83 ASP A O 1
ATOM 662 N N . THR A 1 84 ? -16.701 -3.394 8.279 1.00 96.81 84 THR A N 1
ATOM 663 C CA . THR A 1 84 ? -17.096 -2.000 8.041 1.00 96.81 84 THR A CA 1
ATOM 664 C C . THR A 1 84 ? -15.935 -1.031 8.248 1.00 96.81 84 THR A C 1
ATOM 666 O O . THR A 1 84 ? -15.769 -0.125 7.442 1.00 96.81 84 THR A O 1
ATOM 669 N N . ALA A 1 85 ? -15.078 -1.258 9.252 1.00 96.12 85 ALA A N 1
ATOM 670 C CA . ALA A 1 85 ? -13.913 -0.411 9.495 1.00 96.12 85 ALA A CA 1
ATOM 671 C C . ALA A 1 85 ? -12.905 -0.469 8.336 1.00 96.12 85 ALA A C 1
ATOM 673 O O . ALA A 1 85 ? -12.299 0.545 8.005 1.00 96.12 85 ALA A O 1
ATOM 674 N N . LEU A 1 86 ? -12.753 -1.626 7.681 1.00 96.75 86 LEU A N 1
ATOM 675 C CA . LEU A 1 86 ? -11.890 -1.764 6.501 1.00 96.75 86 LEU A CA 1
ATOM 676 C C . LEU A 1 86 ? -12.453 -1.014 5.288 1.00 96.75 86 LEU A C 1
ATOM 678 O O . LEU A 1 86 ? -11.704 -0.377 4.547 1.00 96.75 86 LEU A O 1
ATOM 682 N N . VAL A 1 87 ? -13.774 -1.082 5.096 1.00 97.62 87 VAL A N 1
ATOM 683 C CA . VAL A 1 87 ? -14.476 -0.338 4.040 1.00 97.62 87 VAL A CA 1
ATOM 684 C C . VAL A 1 87 ? -14.328 1.166 4.259 1.00 97.62 87 VAL A C 1
ATOM 686 O O . VAL A 1 87 ? -13.914 1.881 3.344 1.00 97.62 87 VAL A O 1
ATOM 689 N N . ASP A 1 88 ? -14.590 1.635 5.478 1.00 97.19 88 ASP A N 1
ATOM 690 C CA . ASP A 1 88 ? -14.476 3.047 5.835 1.00 97.19 88 ASP A CA 1
ATOM 691 C C . ASP A 1 88 ? -13.031 3.539 5.709 1.00 97.19 88 ASP A C 1
ATOM 693 O O . ASP A 1 88 ? -12.799 4.603 5.138 1.00 97.19 88 ASP A O 1
ATOM 697 N N . ALA A 1 89 ? -12.041 2.752 6.147 1.00 96.81 89 ALA A N 1
ATOM 698 C CA . ALA A 1 89 ? -10.630 3.098 5.993 1.00 96.81 89 ALA A CA 1
ATOM 699 C C . ALA A 1 89 ? -10.242 3.289 4.518 1.00 96.81 89 ALA A C 1
ATOM 701 O O . ALA A 1 89 ? -9.567 4.264 4.180 1.00 96.81 89 ALA A O 1
ATOM 702 N N . ALA A 1 90 ? -10.701 2.413 3.620 1.00 97.00 90 ALA A N 1
ATOM 703 C CA . ALA A 1 90 ? -10.432 2.540 2.189 1.00 97.00 90 ALA A CA 1
ATOM 704 C C . ALA A 1 90 ? -11.119 3.776 1.577 1.00 97.00 90 ALA A C 1
ATOM 706 O O . ALA A 1 90 ? -10.475 4.541 0.863 1.00 97.00 90 ALA A O 1
ATOM 707 N N . ILE A 1 91 ? -12.398 4.017 1.884 1.00 96.88 91 ILE A N 1
ATOM 708 C CA . ILE A 1 91 ? -13.167 5.142 1.320 1.00 96.88 91 ILE A CA 1
ATOM 709 C C . ILE A 1 91 ? -12.670 6.491 1.856 1.00 96.88 91 ILE A C 1
ATOM 711 O O . ILE A 1 91 ? -12.500 7.447 1.095 1.00 96.88 91 ILE A O 1
ATOM 715 N N . LEU A 1 92 ? -12.456 6.594 3.169 1.00 96.19 92 LEU A N 1
ATOM 716 C CA . LEU A 1 92 ? -12.080 7.847 3.820 1.00 96.19 92 LEU A CA 1
ATOM 717 C C . LEU A 1 92 ? -10.627 8.219 3.521 1.00 96.19 92 LEU A C 1
ATOM 719 O O . LEU A 1 92 ? -10.357 9.389 3.247 1.00 96.19 92 LEU A O 1
ATOM 723 N N . SER A 1 93 ? -9.704 7.248 3.506 1.00 96.25 93 SER A N 1
ATOM 724 C CA . SER A 1 93 ? -8.325 7.522 3.080 1.00 96.25 93 SER A CA 1
ATOM 725 C C . SER A 1 93 ? -8.267 7.963 1.622 1.00 96.25 93 SER A C 1
ATOM 727 O O . SER A 1 93 ? -7.501 8.867 1.287 1.00 96.25 93 SER A O 1
ATOM 729 N N . ASP A 1 94 ? -9.093 7.380 0.749 1.00 95.94 94 ASP A N 1
ATOM 7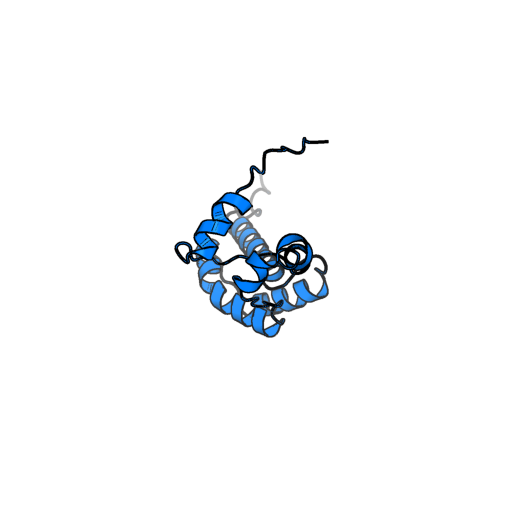30 C CA . ASP A 1 94 ? -9.142 7.795 -0.646 1.00 95.94 94 ASP A CA 1
ATOM 731 C C . ASP A 1 94 ? -9.637 9.233 -0.807 1.00 95.94 94 ASP A C 1
ATOM 733 O O . ASP A 1 94 ? -9.006 10.040 -1.487 1.00 95.94 94 ASP A O 1
ATOM 737 N N . ARG A 1 95 ? -10.703 9.581 -0.082 1.00 95.19 95 ARG A N 1
ATOM 738 C CA . ARG A 1 95 ? -11.333 10.900 -0.151 1.00 95.19 95 ARG A CA 1
ATOM 739 C C . ARG A 1 95 ? -10.508 12.022 0.482 1.00 95.19 95 ARG A C 1
ATOM 741 O O . ARG A 1 95 ? -10.502 13.128 -0.052 1.00 95.19 95 ARG A O 1
ATOM 748 N N . TYR A 1 96 ? -9.883 11.779 1.633 1.00 95.81 96 TYR A N 1
ATOM 749 C CA . TYR A 1 96 ? -9.313 12.850 2.463 1.00 95.81 96 TYR A CA 1
ATOM 750 C C . TYR A 1 96 ? -7.781 12.884 2.486 1.00 95.81 96 TYR A C 1
ATOM 752 O O . TYR A 1 96 ? -7.211 13.915 2.840 1.00 95.81 96 TYR A O 1
ATOM 760 N N . ILE A 1 97 ? -7.098 11.809 2.080 1.00 94.25 97 ILE A N 1
ATOM 761 C CA . ILE A 1 97 ? -5.631 11.741 2.059 1.00 94.25 97 ILE A CA 1
ATOM 762 C C . ILE A 1 97 ? -5.159 11.712 0.601 1.00 94.25 97 ILE A C 1
ATOM 764 O O . ILE A 1 97 ? -4.968 10.651 0.005 1.00 94.25 97 ILE A O 1
ATOM 768 N N . SER A 1 98 ? -4.974 12.897 0.016 1.00 89.94 98 SER A N 1
ATOM 769 C CA . SER A 1 98 ? -4.593 13.081 -1.395 1.00 89.94 98 SER A CA 1
ATOM 770 C C . SER A 1 98 ? -3.083 13.023 -1.662 1.00 89.94 98 SER A C 1
ATOM 772 O O . SER A 1 98 ? -2.673 12.845 -2.802 1.00 89.94 98 SER A O 1
ATOM 774 N N . GLY A 1 99 ? -2.245 13.147 -0.626 1.00 89.25 99 GLY A N 1
ATOM 775 C CA . GLY A 1 99 ? -0.778 13.118 -0.746 1.00 89.25 99 GLY A CA 1
ATOM 776 C C . GLY A 1 99 ? -0.152 11.719 -0.722 1.00 89.25 99 GLY A C 1
ATOM 777 O O . GLY A 1 99 ? 1.070 11.602 -0.701 1.00 89.25 99 GLY A O 1
ATOM 778 N N . ARG A 1 100 ? -0.971 10.662 -0.661 1.00 92.88 100 ARG A N 1
ATOM 779 C CA . ARG A 1 100 ? -0.536 9.261 -0.574 1.00 92.88 100 ARG A CA 1
ATOM 780 C C . ARG A 1 100 ? -1.420 8.370 -1.442 1.00 92.88 100 ARG A C 1
ATOM 782 O O . ARG A 1 100 ? -2.566 8.710 -1.744 1.00 92.88 100 ARG A O 1
ATOM 789 N N . PHE A 1 101 ? -0.895 7.202 -1.786 1.00 94.31 101 PHE A N 1
ATOM 790 C CA . PHE A 1 101 ? -1.543 6.244 -2.677 1.00 94.31 101 PHE A CA 1
ATOM 791 C C . PHE A 1 101 ? -2.110 5.057 -1.887 1.00 94.31 101 PHE A C 1
ATOM 793 O O . PHE A 1 101 ? -1.569 4.659 -0.854 1.00 94.31 101 PHE A O 1
ATOM 800 N N . LEU A 1 102 ? -3.222 4.492 -2.360 1.00 94.69 102 LEU A N 1
ATOM 801 C CA . LEU A 1 102 ? -3.689 3.175 -1.915 1.00 94.69 102 LEU A CA 1
ATOM 802 C C . LEU A 1 102 ? -2.681 2.092 -2.361 1.00 94.69 102 LEU A C 1
ATOM 804 O O . LEU A 1 102 ? -1.967 2.290 -3.343 1.00 94.69 102 LEU A O 1
ATOM 808 N N . PRO A 1 103 ? -2.606 0.941 -1.676 1.00 96.50 103 PRO A N 1
ATOM 809 C CA . PRO A 1 103 ? -3.342 0.578 -0.461 1.00 96.50 103 PRO A CA 1
ATOM 810 C C . PRO A 1 103 ? -2.690 1.110 0.827 1.00 96.50 103 PRO A C 1
ATOM 812 O O . PRO A 1 103 ? -3.310 1.071 1.884 1.00 96.50 103 PRO A O 1
ATOM 815 N N . ASP A 1 104 ? -1.467 1.629 0.725 1.00 96.12 104 ASP A N 1
ATOM 816 C CA . ASP A 1 104 ? -0.594 2.040 1.829 1.00 96.12 104 ASP A CA 1
ATOM 817 C C . ASP A 1 104 ? -1.281 2.998 2.815 1.00 96.12 104 ASP A C 1
ATOM 819 O O . ASP A 1 104 ? -1.397 2.698 3.999 1.00 96.12 104 ASP A O 1
ATOM 823 N N . LYS A 1 105 ? -1.885 4.087 2.322 1.00 96.38 105 LYS A N 1
ATOM 824 C CA . LYS A 1 105 ? -2.603 5.037 3.193 1.00 96.38 105 LYS A CA 1
ATOM 825 C C . LYS A 1 105 ? -3.774 4.428 3.974 1.00 96.38 105 LYS A C 1
ATOM 827 O O . LYS A 1 105 ? -4.093 4.910 5.054 1.00 96.38 105 LYS A O 1
ATOM 832 N N . ALA A 1 106 ? -4.446 3.415 3.424 1.00 96.94 106 ALA A N 1
ATOM 833 C CA . ALA A 1 106 ? -5.572 2.766 4.091 1.00 96.94 106 ALA A CA 1
ATOM 834 C C . ALA A 1 106 ? -5.082 1.753 5.132 1.00 96.94 106 ALA A C 1
ATOM 836 O O . ALA A 1 106 ? -5.682 1.633 6.196 1.00 96.94 106 ALA A O 1
ATOM 837 N N . ILE A 1 107 ? -3.981 1.059 4.829 1.00 96.38 107 ILE A N 1
ATOM 838 C CA . ILE A 1 107 ? -3.300 0.155 5.759 1.00 96.38 107 ILE A CA 1
ATOM 839 C C . ILE A 1 107 ? -2.843 0.929 6.996 1.00 96.38 107 ILE A C 1
ATOM 841 O O . ILE A 1 107 ? -3.147 0.507 8.108 1.00 96.38 107 ILE A O 1
ATOM 845 N N . ASP A 1 108 ? -2.206 2.082 6.802 1.00 96.31 108 ASP A N 1
ATOM 846 C CA . ASP A 1 108 ? -1.742 2.925 7.904 1.00 96.31 108 ASP A CA 1
ATOM 847 C C . ASP A 1 108 ? -2.886 3.376 8.819 1.00 96.31 108 ASP A C 1
ATOM 849 O O . ASP A 1 108 ? -2.763 3.289 10.036 1.00 96.31 108 ASP A O 1
ATOM 853 N N . LEU A 1 109 ? -4.036 3.780 8.261 1.00 95.56 109 LEU A N 1
ATOM 854 C CA . LEU A 1 109 ? -5.199 4.148 9.080 1.00 95.56 109 LEU A CA 1
ATOM 855 C C . LEU A 1 109 ? -5.705 2.983 9.938 1.00 95.56 109 LEU A C 1
ATOM 857 O O . LEU A 1 109 ? -6.086 3.184 11.092 1.00 95.56 109 LEU A O 1
ATOM 861 N N . VAL A 1 110 ? -5.744 1.772 9.376 1.00 96.44 110 VAL A N 1
ATOM 862 C CA . VAL A 1 110 ? -6.170 0.573 10.111 1.00 96.44 110 VAL A CA 1
ATOM 863 C C . VAL A 1 110 ? -5.159 0.229 11.205 1.00 96.44 110 VAL A C 1
ATOM 865 O O . VAL A 1 110 ? -5.567 -0.098 12.319 1.00 96.44 110 VAL A O 1
ATOM 868 N N . ASP A 1 111 ? -3.863 0.333 10.908 1.00 95.56 111 ASP A N 1
ATOM 869 C CA . ASP A 1 111 ? -2.778 0.064 11.853 1.00 95.56 111 ASP A CA 1
ATOM 870 C C . ASP A 1 111 ? -2.796 1.043 13.035 1.00 95.56 111 ASP A C 1
ATOM 872 O O . ASP A 1 111 ? -2.812 0.619 14.192 1.00 95.56 111 ASP A O 1
ATOM 876 N N . GLU A 1 112 ? -2.898 2.346 12.762 1.00 95.62 112 GLU A N 1
ATOM 877 C CA . GLU A 1 112 ? -2.990 3.391 13.786 1.00 95.62 112 GLU A CA 1
ATOM 878 C C . GLU A 1 112 ? -4.245 3.232 14.657 1.00 95.62 112 GLU A C 1
ATOM 880 O O . GLU A 1 112 ? -4.173 3.342 15.885 1.00 95.62 112 GLU A O 1
ATOM 885 N N . ALA A 1 113 ? -5.398 2.931 14.049 1.00 95.44 113 ALA A N 1
ATOM 886 C CA . ALA A 1 113 ? -6.640 2.701 14.783 1.00 95.44 113 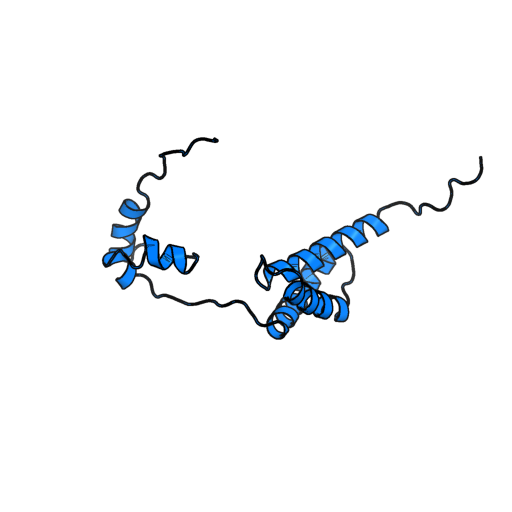ALA A CA 1
ATOM 887 C C . ALA A 1 113 ? -6.551 1.460 15.689 1.00 95.44 113 ALA A C 1
ATOM 889 O O . ALA A 1 113 ? -6.988 1.500 16.843 1.00 95.44 113 ALA A O 1
ATOM 890 N N . ALA A 1 114 ? -5.956 0.371 15.195 1.00 94.81 114 ALA A N 1
ATOM 891 C CA . ALA A 1 114 ? -5.757 -0.854 15.961 1.00 94.81 114 ALA A CA 1
ATOM 892 C C . ALA A 1 114 ? -4.764 -0.652 17.117 1.00 94.81 114 ALA A C 1
ATOM 894 O O . ALA A 1 114 ? -5.032 -1.084 18.243 1.00 94.81 114 ALA A O 1
ATOM 895 N N . ALA A 1 115 ? -3.663 0.065 16.872 1.00 94.38 115 ALA A N 1
ATOM 896 C CA . ALA A 1 115 ? -2.689 0.428 17.894 1.00 94.38 115 ALA A CA 1
ATOM 897 C C . ALA A 1 115 ? -3.323 1.298 18.990 1.00 94.38 115 ALA A C 1
ATOM 899 O O . ALA A 1 115 ? -3.139 1.029 20.180 1.00 94.38 115 ALA A O 1
ATOM 900 N N . LYS A 1 116 ? -4.132 2.294 18.606 1.00 93.94 116 LYS A N 1
ATOM 901 C CA . LYS A 1 116 ? -4.860 3.150 19.548 1.00 93.94 116 LYS A CA 1
ATOM 902 C C . LYS A 1 116 ? -5.815 2.341 20.428 1.00 93.94 116 LYS A C 1
ATOM 904 O O . LYS A 1 116 ? -5.782 2.484 21.648 1.00 93.94 116 LYS A O 1
ATOM 909 N N . LEU A 1 117 ? -6.604 1.444 19.836 1.00 92.19 117 LEU A N 1
ATOM 910 C CA . LEU A 1 117 ? -7.524 0.587 20.586 1.00 92.19 117 LEU A CA 1
ATOM 911 C C . LEU A 1 117 ? -6.778 -0.332 21.568 1.00 92.19 117 LEU A C 1
ATOM 913 O O . LEU A 1 117 ? -7.194 -0.492 22.714 1.00 92.19 117 LEU A O 1
ATOM 917 N N . LYS A 1 118 ? -5.637 -0.899 21.161 1.00 91.06 118 LYS A N 1
ATOM 918 C CA . LYS A 1 118 ? -4.779 -1.701 22.046 1.00 91.06 118 LYS A CA 1
ATOM 919 C C . LYS A 1 118 ? -4.277 -0.893 23.245 1.00 91.06 118 LYS A C 1
ATOM 921 O O . LYS A 1 118 ? -4.263 -1.405 24.367 1.00 91.06 118 LYS A O 1
ATOM 926 N N . MET A 1 119 ? -3.862 0.355 23.018 1.00 90.69 119 MET A N 1
ATOM 927 C CA . MET A 1 119 ? -3.429 1.258 24.087 1.00 90.69 119 MET A CA 1
ATOM 928 C C . MET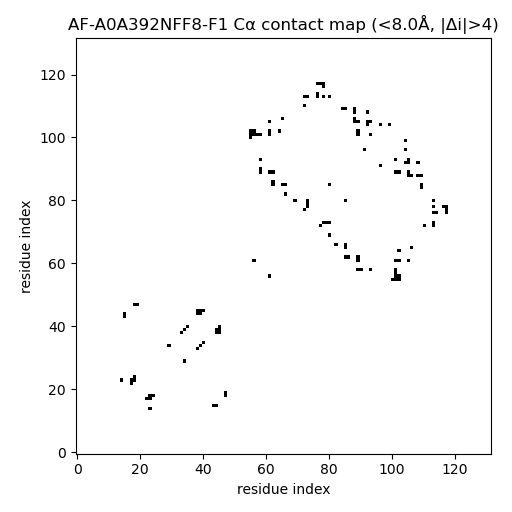 A 1 119 ? -4.567 1.545 25.070 1.00 90.69 119 MET A C 1
ATOM 930 O O . MET A 1 119 ? -4.342 1.465 26.275 1.00 90.69 119 MET A O 1
ATOM 934 N N . GLU A 1 120 ? -5.780 1.799 24.575 1.00 88.94 120 GLU A N 1
ATOM 935 C CA . GLU A 1 120 ? -6.971 2.018 25.407 1.00 88.94 120 GLU A CA 1
ATOM 936 C C . GLU A 1 120 ? -7.302 0.783 26.261 1.00 88.94 120 GLU A C 1
ATOM 938 O O . GLU A 1 120 ? -7.502 0.913 27.467 1.00 88.94 120 GLU A O 1
ATOM 943 N N . ILE A 1 121 ? -7.258 -0.423 25.681 1.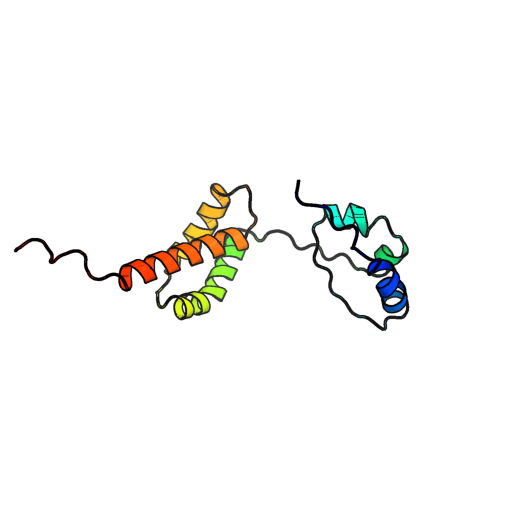00 85.25 121 ILE A N 1
ATOM 944 C CA . ILE A 1 121 ? -7.490 -1.690 26.405 1.00 85.25 121 ILE A CA 1
ATOM 945 C C . ILE A 1 121 ? -6.418 -1.945 27.477 1.00 85.25 121 ILE A C 1
ATOM 947 O O . ILE A 1 121 ? -6.713 -2.490 28.539 1.00 85.25 121 ILE A O 1
ATOM 951 N N . THR A 1 122 ? -5.163 -1.581 27.200 1.00 80.12 122 THR A N 1
ATOM 952 C CA . THR A 1 122 ? -4.033 -1.800 28.122 1.00 80.12 122 THR A CA 1
ATOM 953 C C . THR A 1 122 ? -3.973 -0.730 29.219 1.00 80.12 122 THR A C 1
ATOM 955 O O . THR A 1 122 ? -3.402 -0.961 30.288 1.00 80.12 122 THR A O 1
ATOM 958 N N . SER A 1 123 ? -4.562 0.444 28.983 1.00 75.81 123 SER A N 1
ATOM 959 C CA . SER A 1 123 ? -4.673 1.492 29.994 1.00 75.81 123 SER A CA 1
ATOM 960 C C . SER A 1 123 ? -5.696 1.095 31.067 1.00 75.81 123 SER A C 1
ATOM 962 O O . SER A 1 123 ? -6.795 0.639 30.759 1.00 75.81 123 SER A O 1
ATOM 964 N N . LYS A 1 124 ? -5.318 1.216 32.351 1.00 61.38 124 LYS A N 1
ATOM 965 C CA . LYS A 1 124 ? -6.215 0.959 33.494 1.00 61.38 124 LYS A CA 1
ATOM 966 C C . LYS A 1 124 ? -7.517 1.762 33.322 1.00 61.38 124 LYS A C 1
ATOM 968 O O . LYS A 1 124 ? -7.433 2.896 32.855 1.00 61.38 124 LYS A O 1
ATOM 973 N N . PRO A 1 125 ? -8.689 1.246 33.741 1.00 57.78 125 PRO A N 1
ATOM 974 C CA . PRO A 1 125 ? -9.918 2.027 33.690 1.00 57.78 125 PRO A CA 1
ATOM 975 C C . PRO A 1 125 ? -9.732 3.291 34.533 1.00 57.78 125 PRO A C 1
ATOM 977 O O . PRO A 1 125 ? -9.537 3.209 35.745 1.00 57.78 125 PRO A O 1
ATOM 980 N N . THR A 1 126 ? -9.776 4.460 33.900 1.00 56.44 126 THR A N 1
ATOM 981 C CA . THR A 1 126 ? -9.689 5.773 34.556 1.00 56.44 126 THR A CA 1
ATOM 982 C C . THR A 1 126 ? -10.997 6.103 35.287 1.00 56.44 126 THR A C 1
ATOM 984 O O . THR A 1 126 ? -11.631 7.117 35.020 1.00 56.44 126 THR A O 1
ATOM 987 N N . ALA A 1 127 ? -11.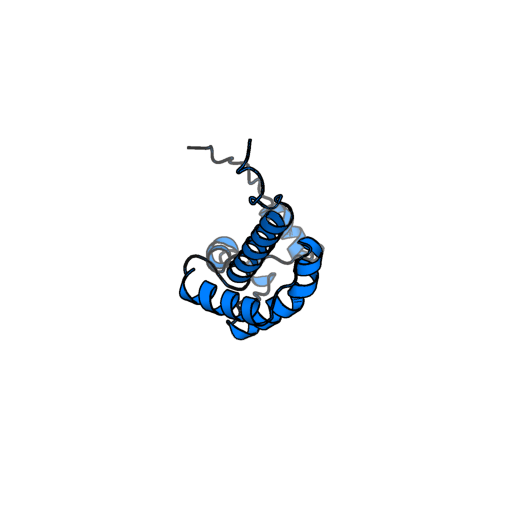461 5.209 36.161 1.00 54.16 127 ALA A N 1
ATOM 988 C CA . ALA A 1 127 ? -12.755 5.331 36.826 1.00 54.16 127 ALA A CA 1
ATOM 989 C C . ALA A 1 127 ? -12.750 4.819 38.275 1.00 54.16 127 ALA A C 1
ATOM 991 O O . ALA A 1 127 ? -13.729 4.202 38.674 1.00 54.16 127 ALA A O 1
ATOM 992 N N . LEU A 1 128 ? -11.676 5.036 39.050 1.00 55.41 128 LEU A N 1
ATOM 993 C CA . LEU A 1 128 ? -11.671 4.805 40.510 1.00 55.41 128 LEU A CA 1
ATOM 994 C C . LEU A 1 128 ? -10.522 5.541 41.241 1.00 55.41 128 LEU A C 1
ATOM 996 O O . LEU A 1 128 ? -9.894 4.972 42.120 1.00 55.41 128 LEU A O 1
ATOM 1000 N N . ASP A 1 129 ? -10.260 6.805 40.893 1.00 51.28 129 ASP A N 1
ATOM 1001 C CA . ASP A 1 129 ? -9.459 7.724 41.734 1.00 51.28 129 ASP A CA 1
ATOM 1002 C C . ASP A 1 129 ? -10.219 9.050 41.969 1.00 51.28 129 ASP A C 1
ATOM 1004 O O . ASP A 1 129 ? -9.657 10.140 41.998 1.00 51.28 129 ASP A O 1
ATOM 1008 N N . GLU A 1 130 ? -11.538 8.957 42.152 1.00 51.84 130 GLU A N 1
ATOM 1009 C CA . GLU A 1 130 ? -12.302 9.943 42.920 1.00 51.84 130 GLU A CA 1
ATOM 1010 C C . GLU A 1 130 ? -12.795 9.220 44.173 1.00 51.84 130 GLU A C 1
ATOM 1012 O O . GLU A 1 130 ? -13.755 8.464 44.093 1.00 51.84 130 GLU A O 1
ATOM 1017 N N . ILE A 1 131 ? -12.052 9.363 45.273 1.00 48.34 131 ILE A N 1
ATOM 1018 C CA . ILE A 1 131 ? -12.397 9.250 46.707 1.00 48.34 131 ILE A CA 1
ATOM 1019 C C . ILE A 1 131 ? -11.098 8.836 47.422 1.00 48.34 131 ILE A C 1
ATOM 1021 O O . ILE A 1 131 ? -10.788 7.649 47.517 1.00 48.34 131 ILE A O 1
ATOM 1025 N N . ASN A 1 132 ? -10.336 9.830 47.887 1.00 37.72 132 ASN A N 1
ATOM 1026 C CA . ASN A 1 132 ? -9.630 9.867 49.178 1.00 37.72 132 ASN A CA 1
ATOM 1027 C C . ASN A 1 132 ? -9.061 11.270 49.404 1.00 37.72 132 ASN A C 1
ATOM 1029 O O . ASN A 1 132 ? -8.302 11.744 48.531 1.00 37.72 132 ASN A O 1
#

Sequence (132 aa):
MLGATNGAMDAGNLLKPMLGRGELRCIGATTLDEYRKYIEKDPALERRFQQVYVDQPSVENTISILRGLRERYELHHGVRISDTALVDAAILSDRYISGRFLPDKAIDLVDEAAAKLKMEITSKPTALDEIN